Protein AF-A0A7S2IQ71-F1 (afdb_monomer)

Organism: NCBI:txid156173

Radius of gyration: 19.15 Å; Cα contacts (8 Å, |Δi|>4): 83; chains: 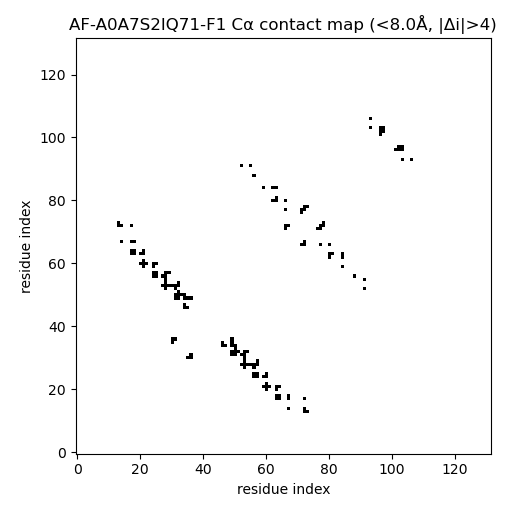1; bounding box: 55×38×51 Å

Structure (mmCIF, N/CA/C/O backbone):
data_AF-A0A7S2IQ71-F1
#
_entry.id   AF-A0A7S2IQ71-F1
#
loop_
_atom_site.group_PDB
_atom_site.id
_atom_site.type_symbol
_atom_site.label_atom_id
_atom_site.label_alt_id
_atom_site.label_co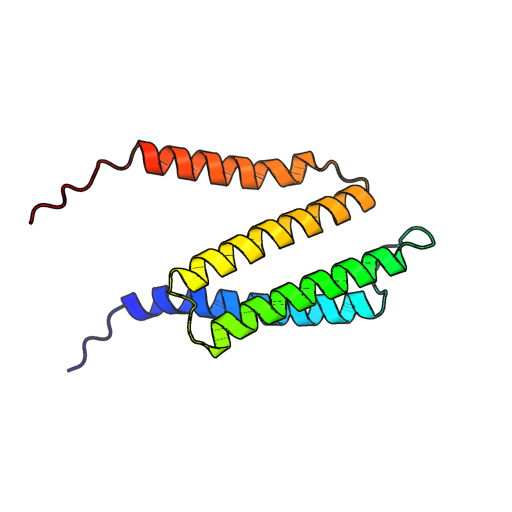mp_id
_atom_site.label_asym_id
_atom_site.label_entity_id
_atom_site.label_seq_id
_atom_site.pdbx_PDB_ins_code
_atom_site.Cartn_x
_atom_site.Cartn_y
_atom_site.Cartn_z
_atom_site.occupancy
_atom_site.B_iso_or_equiv
_atom_site.auth_seq_id
_atom_site.auth_comp_id
_atom_site.auth_asym_id
_atom_site.auth_atom_id
_atom_site.pdbx_PDB_model_num
ATOM 1 N N . MET A 1 1 ? -36.378 -9.070 21.966 1.00 37.75 1 MET A N 1
ATOM 2 C CA . MET A 1 1 ? -36.532 -8.577 20.581 1.00 37.75 1 MET A CA 1
ATOM 3 C C . MET A 1 1 ? -35.327 -7.688 20.289 1.00 37.75 1 MET A C 1
ATOM 5 O O . MET A 1 1 ? -35.218 -6.616 20.866 1.00 37.75 1 MET A O 1
ATOM 9 N N . ARG A 1 2 ? -34.325 -8.215 19.574 1.00 41.97 2 ARG A N 1
ATOM 10 C CA . ARG A 1 2 ? -33.021 -7.563 19.375 1.00 41.97 2 ARG A CA 1
ATOM 11 C C . ARG A 1 2 ? -33.149 -6.650 18.154 1.00 41.97 2 ARG A C 1
ATOM 13 O O . ARG A 1 2 ? -33.340 -7.146 17.049 1.00 41.97 2 ARG A O 1
ATOM 20 N N . VAL A 1 3 ? -33.129 -5.338 18.376 1.00 44.41 3 VAL A N 1
ATOM 21 C CA . VAL A 1 3 ? -33.146 -4.327 17.313 1.00 44.41 3 VAL A CA 1
ATOM 22 C C . VAL A 1 3 ? -31.860 -4.499 16.501 1.00 44.41 3 VAL A C 1
ATOM 24 O O . VAL A 1 3 ? -30.783 -4.136 16.966 1.00 44.41 3 VAL A O 1
ATOM 27 N N . TYR A 1 4 ? -31.965 -5.127 15.328 1.00 41.72 4 TYR A N 1
ATOM 28 C CA . TYR A 1 4 ? -30.896 -5.189 14.332 1.00 41.72 4 TYR A CA 1
ATOM 29 C C . TYR A 1 4 ? -30.700 -3.768 13.793 1.00 41.72 4 TYR A C 1
ATOM 31 O O . TYR A 1 4 ? -31.504 -3.272 13.006 1.00 41.72 4 TYR A O 1
ATOM 39 N N . ARG A 1 5 ? -29.685 -3.075 14.312 1.00 49.88 5 ARG A N 1
ATOM 40 C CA . ARG A 1 5 ? -29.383 -1.680 13.993 1.00 49.88 5 ARG A CA 1
ATOM 41 C C . ARG A 1 5 ? -28.656 -1.649 12.651 1.00 49.88 5 ARG A C 1
ATOM 43 O O . ARG A 1 5 ? -27.625 -2.290 12.486 1.00 49.88 5 ARG A O 1
ATOM 50 N N . GLU A 1 6 ? -29.155 -0.864 11.700 1.00 49.06 6 GLU A N 1
ATOM 51 C CA . GLU A 1 6 ? -28.514 -0.634 10.393 1.00 49.06 6 GLU A CA 1
ATOM 52 C C . GLU A 1 6 ? -27.058 -0.120 10.482 1.00 49.06 6 GLU A C 1
ATOM 54 O O . GLU A 1 6 ? -26.345 -0.126 9.480 1.00 49.06 6 GLU A O 1
ATOM 59 N N . SER A 1 7 ? -26.580 0.258 11.678 1.00 50.06 7 SER A N 1
ATOM 60 C CA . SER A 1 7 ? -25.187 0.634 11.945 1.00 50.06 7 SER A CA 1
ATOM 61 C C . SER A 1 7 ? -24.178 -0.491 11.721 1.00 50.06 7 SER A C 1
ATOM 63 O O . SER A 1 7 ? -23.021 -0.192 11.449 1.00 50.06 7 SER A O 1
ATOM 65 N N . ASP A 1 8 ? -24.581 -1.761 11.794 1.00 51.84 8 ASP A N 1
ATOM 66 C CA . ASP A 1 8 ? -23.635 -2.883 11.691 1.00 51.84 8 ASP A CA 1
ATOM 67 C C . ASP A 1 8 ? -23.112 -3.077 10.254 1.00 51.84 8 ASP A C 1
ATOM 69 O O . ASP A 1 8 ? -22.003 -3.562 10.049 1.00 51.84 8 ASP A O 1
ATOM 73 N N . LYS A 1 9 ? -23.857 -2.614 9.239 1.00 50.84 9 LYS A N 1
ATOM 74 C CA . LYS A 1 9 ? -23.466 -2.741 7.822 1.00 50.84 9 LYS A CA 1
ATOM 75 C C . LYS A 1 9 ? -22.430 -1.709 7.376 1.00 50.84 9 LYS A C 1
ATOM 77 O O . LYS A 1 9 ? -21.665 -1.976 6.457 1.00 50.84 9 LYS A O 1
ATOM 82 N N . ALA A 1 10 ? -22.417 -0.527 7.994 1.00 50.41 10 ALA A N 1
ATOM 83 C CA . ALA A 1 10 ? -21.406 0.496 7.721 1.00 50.41 10 ALA A CA 1
ATOM 84 C C . ALA A 1 10 ? -20.064 0.164 8.400 1.00 50.41 10 ALA A C 1
ATOM 86 O O . ALA A 1 10 ? -19.007 0.555 7.907 1.00 50.41 10 ALA A O 1
ATOM 87 N N . VAL A 1 11 ? -20.115 -0.584 9.509 1.00 53.38 11 VAL A N 1
ATOM 88 C CA . VAL A 1 11 ? -18.966 -0.929 10.357 1.00 53.38 11 VAL A CA 1
ATOM 89 C C . VAL A 1 11 ? -18.084 -2.023 9.738 1.00 53.38 11 VAL A C 1
ATOM 91 O O . VAL A 1 11 ? -16.876 -1.993 9.943 1.00 53.38 11 VAL A O 1
ATOM 94 N N . ASP A 1 12 ? -18.609 -2.905 8.883 1.00 72.31 12 ASP A N 1
ATOM 95 C CA . ASP A 1 12 ? -17.810 -4.012 8.320 1.00 72.31 12 ASP A CA 1
ATOM 96 C C . ASP A 1 12 ? -16.983 -3.657 7.067 1.00 72.31 12 ASP A C 1
ATOM 98 O O . ASP A 1 12 ? -16.113 -4.421 6.642 1.00 72.31 12 ASP A O 1
ATOM 102 N N . TRP A 1 13 ? -17.187 -2.476 6.471 1.00 82.31 13 TRP A N 1
ATOM 103 C CA . TRP A 1 13 ? -16.449 -2.084 5.262 1.00 82.31 13 TRP A CA 1
ATOM 104 C C . TRP A 1 13 ? -14.968 -1.821 5.521 1.00 82.31 13 TRP A C 1
ATOM 106 O O . TRP A 1 13 ? -14.140 -2.155 4.680 1.00 82.31 13 TRP A O 1
ATOM 116 N N . VAL A 1 14 ? -14.606 -1.263 6.679 1.00 83.31 14 VAL A N 1
ATOM 117 C CA . VAL A 1 14 ? -13.192 -1.022 7.024 1.00 83.31 14 VAL A CA 1
ATOM 118 C C . VAL A 1 14 ? -12.455 -2.347 7.189 1.00 83.31 14 VAL A C 1
ATOM 120 O O . VAL A 1 14 ? -11.352 -2.511 6.672 1.00 83.31 14 VAL A O 1
ATOM 123 N N . TYR A 1 15 ? -13.083 -3.317 7.855 1.00 86.69 15 TYR A N 1
ATOM 124 C CA . TYR A 1 15 ? -12.540 -4.665 7.975 1.00 86.69 15 TYR A CA 1
ATOM 125 C C . TYR A 1 15 ? -12.375 -5.316 6.595 1.00 86.69 15 TYR A C 1
ATOM 127 O O . TYR A 1 15 ? -11.290 -5.803 6.269 1.00 86.69 15 TYR A O 1
ATOM 135 N N . ALA A 1 16 ? -13.408 -5.247 5.749 1.00 87.44 16 ALA A N 1
ATOM 136 C CA . ALA A 1 16 ? -13.351 -5.750 4.380 1.00 87.44 16 ALA A CA 1
ATOM 137 C C . ALA A 1 16 ? -12.229 -5.089 3.560 1.00 87.44 16 ALA A C 1
ATOM 139 O O . ALA A 1 16 ? -11.512 -5.785 2.844 1.00 87.44 16 ALA A O 1
ATOM 140 N N . LEU A 1 17 ? -12.018 -3.776 3.702 1.00 87.56 17 LEU A N 1
ATOM 141 C CA . LEU A 1 17 ? -10.928 -3.057 3.039 1.00 87.56 17 LEU A CA 1
ATOM 142 C C . LEU A 1 17 ? -9.555 -3.560 3.484 1.00 87.56 17 LEU A C 1
ATOM 144 O O . LEU A 1 17 ? -8.701 -3.779 2.630 1.00 87.56 17 LEU A O 1
ATOM 148 N N . TYR A 1 18 ? -9.349 -3.801 4.781 1.00 86.94 18 TYR A N 1
ATOM 149 C CA . TYR A 1 18 ? -8.106 -4.400 5.272 1.00 86.94 18 TYR A CA 1
ATOM 150 C C . TYR A 1 18 ? -7.886 -5.806 4.707 1.00 86.94 18 TYR A C 1
ATOM 152 O O . TYR A 1 18 ? -6.778 -6.115 4.271 1.00 86.94 18 TYR A O 1
ATOM 160 N N . VAL A 1 19 ? -8.927 -6.646 4.675 1.00 90.88 19 VAL A N 1
ATOM 161 C CA . VAL A 1 19 ? -8.842 -8.001 4.101 1.00 90.88 19 VAL A CA 1
ATOM 162 C C . VAL A 1 19 ? -8.472 -7.935 2.623 1.00 90.88 19 VAL A C 1
ATOM 164 O O . VAL A 1 19 ? -7.502 -8.568 2.204 1.00 90.88 19 VAL A O 1
ATOM 167 N N . VAL A 1 20 ? -9.211 -7.145 1.841 1.00 89.25 20 VAL A N 1
ATOM 168 C CA . VAL A 1 20 ? -8.972 -6.972 0.405 1.00 89.25 20 VAL A CA 1
ATOM 169 C C . VAL A 1 20 ? -7.562 -6.436 0.169 1.00 89.25 20 VAL A C 1
ATOM 171 O O . VAL A 1 20 ? -6.805 -7.053 -0.574 1.00 89.25 20 VAL A O 1
ATOM 174 N N . HIS A 1 21 ? -7.168 -5.359 0.849 1.00 89.62 21 HIS A N 1
ATOM 175 C CA . HIS A 1 21 ? -5.821 -4.800 0.760 1.00 89.62 21 HIS A CA 1
ATOM 176 C C . HIS A 1 21 ? -4.755 -5.867 1.042 1.00 89.62 21 HIS A C 1
ATOM 178 O O . HIS A 1 21 ? -3.887 -6.106 0.207 1.00 89.62 21 HIS A O 1
ATOM 184 N N . THR A 1 22 ? -4.830 -6.559 2.183 1.00 88.00 22 THR A N 1
ATOM 185 C CA . THR A 1 22 ? -3.830 -7.566 2.562 1.00 88.00 22 THR A CA 1
ATOM 186 C C . THR A 1 22 ? -3.724 -8.691 1.532 1.00 88.00 22 THR A C 1
ATOM 188 O O . THR A 1 22 ? -2.611 -9.095 1.193 1.00 88.00 22 THR A O 1
ATOM 191 N N . VAL A 1 23 ? -4.846 -9.177 0.994 1.00 90.06 23 VAL A N 1
ATOM 192 C CA . VAL A 1 23 ? -4.842 -10.224 -0.039 1.00 90.06 23 VAL A CA 1
ATOM 193 C C . VAL A 1 23 ? -4.204 -9.721 -1.335 1.00 90.06 23 VAL A C 1
ATOM 195 O O . VAL A 1 23 ? -3.299 -10.374 -1.858 1.00 90.06 23 VAL A O 1
ATOM 198 N N . PHE A 1 24 ? -4.632 -8.561 -1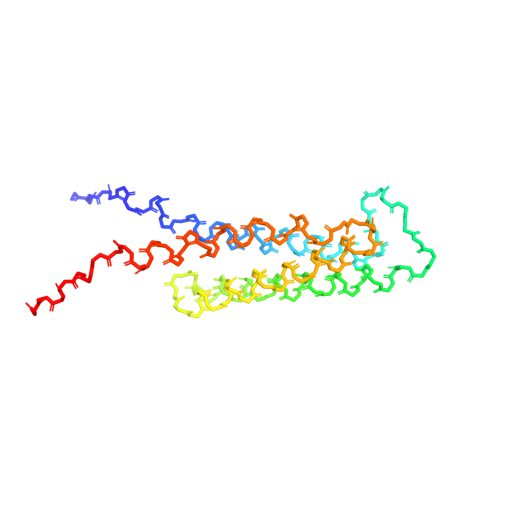.839 1.00 89.50 24 PHE A N 1
ATOM 199 C CA . PHE A 1 24 ? -4.111 -8.002 -3.088 1.00 89.50 24 PHE A CA 1
ATOM 200 C C . PHE A 1 24 ? -2.616 -7.699 -2.989 1.00 89.50 24 PHE A C 1
ATOM 202 O O . PHE A 1 24 ? -1.856 -8.105 -3.868 1.00 89.50 24 PHE A O 1
ATOM 209 N N . GLU A 1 25 ? -2.176 -7.063 -1.904 1.00 87.38 25 GLU A N 1
ATOM 210 C CA . GLU A 1 25 ? -0.765 -6.734 -1.700 1.00 87.38 25 GLU A CA 1
ATOM 211 C C . GLU A 1 25 ? 0.107 -7.983 -1.537 1.00 87.38 25 GLU A C 1
ATOM 213 O O . GLU A 1 25 ? 1.224 -8.033 -2.055 1.00 87.38 25 GLU A O 1
ATOM 218 N N . THR A 1 26 ? -0.417 -9.043 -0.909 1.00 89.31 26 THR A N 1
ATOM 219 C CA . THR A 1 26 ? 0.287 -10.333 -0.836 1.00 89.31 26 THR A CA 1
ATOM 220 C C . THR A 1 26 ? 0.478 -10.926 -2.229 1.00 89.31 26 THR A C 1
ATOM 222 O O . THR A 1 26 ? 1.595 -11.283 -2.608 1.00 89.31 26 THR A O 1
ATOM 225 N N . VAL A 1 27 ? -0.600 -11.021 -3.014 1.00 87.06 27 VAL A N 1
ATOM 226 C CA . VAL A 1 27 ? -0.564 -11.615 -4.358 1.00 87.06 27 VAL A CA 1
ATOM 227 C C . VAL A 1 27 ? 0.352 -10.811 -5.281 1.00 87.06 27 VAL A C 1
ATOM 229 O O . VAL A 1 27 ? 1.252 -11.380 -5.901 1.00 87.06 27 VAL A O 1
ATOM 232 N N . LEU A 1 28 ? 0.182 -9.489 -5.332 1.00 83.94 28 LEU A N 1
ATOM 233 C CA . LEU A 1 28 ? 1.004 -8.603 -6.157 1.00 83.94 28 LEU A CA 1
ATOM 234 C C . LEU A 1 28 ? 2.468 -8.607 -5.710 1.00 83.94 28 LEU A C 1
ATOM 236 O O . LEU A 1 28 ? 3.364 -8.648 -6.558 1.00 83.94 28 LEU A O 1
ATOM 240 N N . GLY A 1 29 ? 2.723 -8.608 -4.401 1.00 84.06 29 GLY A N 1
ATOM 241 C CA . GLY A 1 29 ? 4.062 -8.719 -3.834 1.00 84.06 29 GLY A CA 1
ATOM 242 C C . GLY A 1 29 ? 4.761 -9.998 -4.284 1.00 84.06 29 GLY A C 1
ATOM 243 O O . GLY A 1 29 ? 5.850 -9.937 -4.859 1.00 84.06 29 GLY A O 1
ATOM 244 N N . LEU A 1 30 ? 4.105 -11.151 -4.124 1.00 85.38 30 LEU A N 1
ATOM 245 C CA . LEU A 1 30 ? 4.635 -12.448 -4.556 1.00 85.38 30 LEU A CA 1
ATOM 246 C C . LEU A 1 30 ? 4.868 -12.513 -6.071 1.00 85.38 30 LEU A C 1
ATOM 248 O O . LEU A 1 30 ? 5.902 -13.021 -6.506 1.00 85.38 30 LEU A O 1
ATOM 252 N N . MET A 1 31 ? 3.956 -11.974 -6.883 1.00 82.00 31 MET A N 1
ATOM 253 C CA . MET A 1 31 ? 4.142 -11.896 -8.337 1.00 82.00 31 MET A CA 1
ATOM 254 C C . MET A 1 31 ? 5.388 -11.077 -8.700 1.00 82.00 31 MET A C 1
ATOM 256 O O . MET A 1 31 ? 6.221 -11.526 -9.489 1.00 82.00 31 MET A O 1
ATOM 260 N N . LYS A 1 32 ? 5.571 -9.912 -8.072 1.00 77.75 32 LYS A N 1
ATOM 261 C CA . LYS A 1 32 ? 6.725 -9.036 -8.320 1.00 77.75 32 LYS A CA 1
ATOM 262 C C . LYS A 1 32 ? 8.042 -9.617 -7.809 1.00 77.75 32 LYS A C 1
ATOM 264 O O . LYS A 1 32 ? 9.083 -9.404 -8.430 1.00 77.75 32 LYS A O 1
ATOM 269 N N . MET A 1 33 ? 8.011 -10.421 -6.745 1.00 81.06 33 MET A N 1
ATOM 270 C CA . MET A 1 33 ? 9.185 -11.165 -6.272 1.00 81.06 33 MET A CA 1
ATOM 271 C C . MET A 1 33 ? 9.708 -12.170 -7.306 1.00 81.06 33 MET A C 1
ATOM 273 O O . MET A 1 33 ? 10.913 -12.418 -7.366 1.00 81.06 33 MET A O 1
ATOM 277 N N . ARG A 1 34 ? 8.839 -12.680 -8.186 1.00 76.25 34 ARG A N 1
ATOM 278 C CA . ARG A 1 34 ? 9.227 -13.540 -9.320 1.00 76.25 34 ARG A CA 1
ATOM 279 C C . ARG A 1 34 ? 9.820 -12.753 -10.496 1.00 76.25 34 ARG A C 1
ATOM 281 O O . ARG A 1 34 ? 10.143 -13.343 -11.520 1.00 76.25 34 ARG A O 1
ATOM 288 N N . GLY A 1 35 ? 9.991 -11.436 -10.353 1.00 61.84 35 GLY A N 1
ATOM 289 C CA . GLY A 1 35 ? 10.514 -10.552 -11.396 1.00 61.84 35 GLY A CA 1
ATOM 290 C C . GLY A 1 35 ? 9.516 -10.269 -12.521 1.00 61.84 35 GLY A C 1
ATOM 291 O O . GLY A 1 35 ? 9.909 -9.742 -13.554 1.00 61.84 35 GLY A O 1
ATOM 292 N N . THR A 1 36 ? 8.239 -10.619 -12.350 1.00 56.69 36 THR A N 1
ATOM 293 C CA . THR A 1 36 ? 7.230 -10.536 -13.410 1.00 56.69 36 THR A CA 1
ATOM 294 C C . THR A 1 36 ? 6.358 -9.291 -13.232 1.00 56.69 36 THR A C 1
ATOM 296 O O . THR A 1 36 ? 5.703 -9.124 -12.204 1.0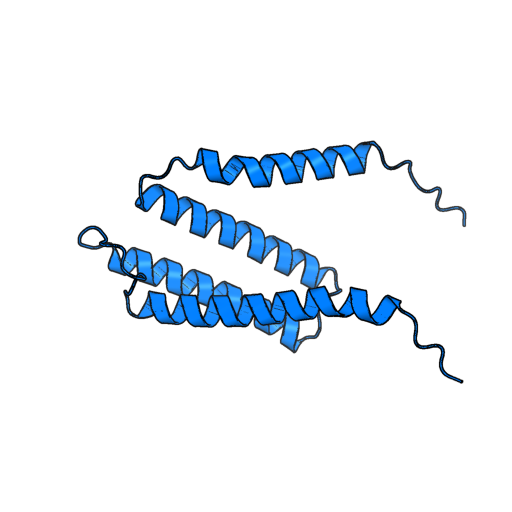0 56.69 36 THR A O 1
ATOM 299 N N . TYR A 1 37 ? 6.324 -8.424 -14.245 1.00 59.84 37 TYR A N 1
ATOM 300 C CA . TYR A 1 37 ? 5.271 -7.420 -14.428 1.00 59.84 37 TYR A CA 1
ATOM 301 C C . TYR A 1 37 ? 4.247 -7.963 -15.425 1.00 59.84 37 TYR A C 1
ATOM 303 O O . TYR A 1 37 ? 4.623 -8.639 -16.379 1.00 59.84 37 TYR A O 1
ATOM 311 N N . ALA A 1 38 ? 2.960 -7.686 -15.208 1.00 50.78 38 ALA A N 1
ATOM 312 C CA . ALA A 1 38 ? 1.869 -8.096 -16.090 1.00 50.78 38 ALA A CA 1
ATOM 313 C C . ALA A 1 38 ? 2.009 -7.471 -17.496 1.00 50.78 38 ALA A C 1
ATOM 315 O O . ALA A 1 38 ? 1.428 -6.430 -17.781 1.00 50.78 38 ALA A O 1
ATOM 316 N N . GLY A 1 39 ? 2.826 -8.079 -18.359 1.00 49.44 39 GLY A N 1
ATOM 317 C CA . GLY A 1 39 ? 2.955 -7.729 -19.776 1.00 49.44 39 GLY A CA 1
ATOM 318 C C . GLY A 1 39 ? 3.692 -6.424 -20.100 1.00 49.44 39 GLY A C 1
ATOM 319 O O . GLY A 1 39 ? 3.750 -6.057 -21.268 1.00 49.44 39 GLY A O 1
ATOM 320 N N . VAL A 1 40 ? 4.270 -5.720 -19.119 1.00 51.84 40 VAL A N 1
ATOM 321 C CA . VAL A 1 40 ? 5.036 -4.487 -19.373 1.00 51.84 40 VAL A CA 1
ATOM 322 C C . VAL A 1 40 ? 6.502 -4.840 -19.624 1.00 51.84 40 VAL A C 1
ATOM 324 O O . VAL A 1 40 ? 7.183 -5.339 -18.727 1.00 51.84 40 VAL A O 1
ATOM 327 N N . THR A 1 41 ? 7.004 -4.576 -20.832 1.00 50.59 41 THR A N 1
ATOM 328 C CA . THR A 1 41 ? 8.436 -4.686 -21.151 1.00 50.59 41 THR A CA 1
ATOM 329 C C . THR A 1 41 ? 9.225 -3.672 -20.329 1.00 50.59 41 THR A C 1
ATOM 331 O O . THR A 1 41 ? 9.089 -2.466 -20.536 1.00 50.59 41 THR A O 1
ATOM 334 N N . MET A 1 42 ? 10.039 -4.147 -19.385 1.00 55.19 42 MET A N 1
ATOM 335 C CA . MET A 1 42 ? 10.926 -3.291 -18.597 1.00 55.19 42 MET A CA 1
ATOM 336 C C . MET A 1 42 ? 12.312 -3.180 -19.238 1.00 55.19 42 MET A C 1
ATOM 338 O O . MET A 1 42 ? 12.760 -4.084 -19.942 1.00 55.19 42 MET A O 1
ATOM 342 N N . ALA A 1 43 ? 13.012 -2.082 -18.951 1.00 59.75 43 ALA A N 1
ATOM 343 C CA . ALA A 1 43 ? 14.419 -1.942 -19.306 1.00 59.75 43 ALA A CA 1
ATOM 344 C C . ALA A 1 43 ? 15.277 -3.040 -18.642 1.00 59.75 43 ALA A C 1
ATOM 346 O O . ALA A 1 43 ? 14.981 -3.502 -17.534 1.00 59.75 43 ALA A O 1
ATOM 347 N N . LEU A 1 44 ? 16.364 -3.437 -19.309 1.00 61.69 44 LEU A N 1
ATOM 348 C CA . LEU A 1 44 ? 17.357 -4.382 -18.784 1.00 61.69 44 LEU A CA 1
ATOM 349 C C . LEU A 1 44 ? 17.822 -3.963 -17.375 1.00 61.69 44 LEU A C 1
ATOM 351 O O . LEU A 1 44 ? 18.209 -2.818 -17.155 1.00 61.69 44 LEU A O 1
ATOM 355 N N . GLY A 1 45 ? 17.769 -4.892 -16.413 1.00 61.88 45 GLY A N 1
ATOM 356 C CA . GLY A 1 45 ? 18.164 -4.653 -15.015 1.00 61.88 45 GLY A CA 1
ATOM 357 C C . GLY A 1 45 ? 17.048 -4.168 -14.075 1.00 61.88 45 GLY A C 1
ATOM 358 O O . GLY A 1 45 ? 17.263 -4.100 -12.862 1.00 61.88 45 GLY A O 1
ATOM 359 N N . ALA A 1 46 ? 15.838 -3.911 -14.581 1.00 63.72 46 ALA A N 1
ATOM 360 C CA . ALA A 1 46 ? 14.696 -3.478 -13.768 1.00 63.72 46 ALA A CA 1
ATOM 361 C C . ALA A 1 46 ? 14.110 -4.570 -12.844 1.00 63.72 46 ALA A C 1
ATOM 363 O O . ALA A 1 46 ? 13.267 -4.286 -11.995 1.00 63.72 46 ALA A O 1
ATOM 364 N N . GLU A 1 47 ? 14.578 -5.815 -12.938 1.00 68.81 47 GLU A N 1
ATOM 365 C CA . GLU A 1 47 ? 14.145 -6.926 -12.078 1.00 68.81 47 GLU A CA 1
ATOM 366 C C . GLU A 1 47 ? 14.400 -6.659 -10.591 1.00 68.81 47 GLU A C 1
ATOM 368 O O . GLU A 1 47 ? 13.570 -6.989 -9.745 1.00 68.81 47 GLU A O 1
ATOM 373 N N . LYS A 1 48 ? 15.532 -6.023 -10.254 1.00 68.69 48 LYS A N 1
ATOM 374 C CA . LYS A 1 48 ? 15.836 -5.624 -8.870 1.00 68.69 48 LYS A CA 1
ATOM 375 C C . LYS A 1 48 ? 14.815 -4.621 -8.350 1.00 68.69 48 LYS A C 1
ATOM 377 O O . LYS A 1 48 ? 14.401 -4.708 -7.199 1.00 68.69 48 LYS A O 1
ATOM 382 N N . PHE A 1 49 ? 14.387 -3.705 -9.212 1.00 71.44 49 PHE A N 1
ATOM 383 C CA . PHE A 1 49 ? 13.377 -2.711 -8.892 1.00 71.44 49 PHE A CA 1
ATOM 384 C C . PHE A 1 49 ? 11.990 -3.352 -8.719 1.00 71.44 49 PHE 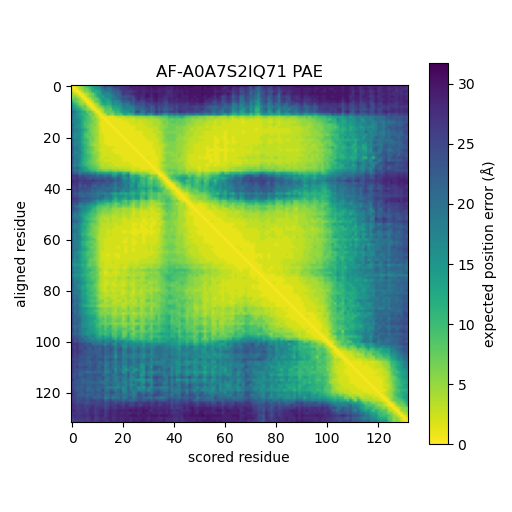A C 1
ATOM 386 O O . PHE A 1 49 ? 11.304 -3.075 -7.735 1.00 71.44 49 PHE A O 1
ATOM 393 N N . ALA A 1 50 ? 11.622 -4.298 -9.590 1.00 72.56 50 ALA A N 1
ATOM 394 C CA . ALA A 1 50 ? 10.399 -5.085 -9.443 1.00 72.56 50 ALA A CA 1
ATOM 395 C C . ALA A 1 50 ? 10.388 -5.888 -8.132 1.00 72.56 50 ALA A C 1
ATOM 397 O O . ALA A 1 50 ? 9.411 -5.823 -7.389 1.00 72.56 50 ALA A O 1
ATOM 398 N N . ARG A 1 51 ? 11.487 -6.574 -7.796 1.00 78.12 51 ARG A N 1
ATOM 399 C CA . ARG A 1 51 ? 11.612 -7.319 -6.533 1.00 78.12 51 ARG A CA 1
ATOM 400 C C . ARG A 1 51 ? 11.590 -6.402 -5.315 1.00 78.12 51 ARG A C 1
ATOM 402 O O . ARG A 1 51 ? 10.913 -6.724 -4.349 1.00 78.12 51 ARG A O 1
ATOM 409 N N . HIS A 1 52 ? 12.266 -5.253 -5.361 1.00 78.56 52 HIS A N 1
ATOM 410 C CA . HIS A 1 52 ? 12.230 -4.277 -4.270 1.00 78.56 52 HIS A CA 1
ATOM 411 C C . HIS A 1 52 ? 10.801 -3.790 -4.010 1.00 78.56 52 HIS A C 1
ATOM 413 O O . HIS A 1 52 ? 10.344 -3.798 -2.869 1.00 78.56 52 HIS A O 1
ATOM 419 N N . HIS A 1 53 ? 10.060 -3.470 -5.073 1.00 78.31 53 HIS A N 1
ATOM 420 C CA . HIS A 1 53 ? 8.640 -3.159 -4.963 1.00 78.31 53 HIS A CA 1
ATOM 421 C C . HIS A 1 53 ? 7.840 -4.360 -4.425 1.00 78.31 53 HIS A C 1
ATOM 423 O O . HIS A 1 53 ? 7.002 -4.187 -3.550 1.00 78.31 53 HIS A O 1
ATOM 429 N N . GLY A 1 54 ? 8.127 -5.584 -4.875 1.00 82.44 54 GLY A N 1
ATOM 430 C CA . GLY A 1 54 ? 7.509 -6.802 -4.345 1.00 82.44 54 GLY A CA 1
ATOM 431 C C . GLY A 1 54 ? 7.671 -6.953 -2.829 1.00 82.44 54 GLY A C 1
ATOM 432 O O . GLY A 1 54 ? 6.679 -7.156 -2.134 1.00 82.44 54 GLY A O 1
ATOM 433 N N . VAL A 1 55 ? 8.887 -6.771 -2.302 1.00 84.88 55 VAL A N 1
ATOM 434 C CA . VAL A 1 55 ? 9.160 -6.764 -0.850 1.00 84.88 55 VAL A CA 1
ATOM 435 C C . VAL A 1 55 ? 8.348 -5.679 -0.143 1.00 84.88 55 VAL A C 1
ATOM 437 O O . VAL A 1 55 ? 7.762 -5.933 0.907 1.00 84.88 55 VAL A O 1
ATOM 440 N N . ALA A 1 56 ? 8.287 -4.488 -0.736 1.00 83.62 56 ALA A N 1
ATOM 441 C CA . ALA A 1 56 ? 7.504 -3.369 -0.234 1.00 83.62 56 ALA A CA 1
ATOM 442 C C . ALA A 1 56 ? 6.016 -3.740 -0.061 1.00 83.62 56 ALA A C 1
ATOM 444 O O . ALA A 1 56 ? 5.462 -3.532 1.016 1.00 83.62 56 ALA A O 1
ATOM 445 N N . LEU A 1 57 ? 5.390 -4.359 -1.068 1.00 84.44 57 LEU A N 1
ATOM 446 C CA . LEU A 1 57 ? 3.987 -4.793 -0.986 1.00 84.44 57 LEU A CA 1
ATOM 447 C C . LEU A 1 57 ? 3.778 -5.896 0.060 1.00 84.44 57 LEU A C 1
ATOM 449 O O . LEU A 1 57 ? 2.802 -5.868 0.805 1.00 84.44 57 LEU A O 1
ATOM 453 N N . LEU A 1 58 ? 4.723 -6.832 0.193 1.00 87.94 58 LEU A N 1
ATOM 454 C CA . LEU A 1 58 ? 4.650 -7.864 1.233 1.00 87.94 58 LEU A CA 1
ATOM 455 C C . LEU A 1 58 ? 4.740 -7.275 2.648 1.00 87.94 58 LEU A C 1
ATOM 457 O O . LEU A 1 58 ? 4.047 -7.746 3.549 1.00 87.94 58 LEU A O 1
ATOM 461 N N . ALA A 1 59 ? 5.542 -6.227 2.848 1.00 87.81 59 ALA A N 1
ATOM 462 C CA . ALA A 1 59 ? 5.594 -5.514 4.122 1.00 87.81 59 ALA A CA 1
ATOM 463 C C . ALA A 1 59 ? 4.259 -4.813 4.440 1.00 87.81 59 ALA A C 1
ATOM 465 O O . ALA A 1 59 ? 3.786 -4.880 5.577 1.00 87.81 59 ALA A O 1
ATOM 466 N N . LEU A 1 60 ? 3.610 -4.208 3.436 1.00 86.56 60 LEU A N 1
ATOM 467 C CA . LEU A 1 60 ? 2.266 -3.631 3.579 1.00 86.56 60 LEU A CA 1
ATOM 468 C C . LEU A 1 60 ? 1.219 -4.693 3.913 1.00 86.56 60 LEU A C 1
ATOM 470 O O . LEU A 1 60 ? 0.408 -4.508 4.823 1.00 86.56 60 LEU A O 1
ATOM 474 N N . ALA A 1 61 ? 1.261 -5.829 3.220 1.00 88.94 61 ALA A N 1
ATOM 475 C CA . ALA A 1 61 ? 0.378 -6.950 3.493 1.00 88.94 61 ALA A CA 1
ATOM 476 C C . ALA A 1 61 ? 0.548 -7.470 4.926 1.00 88.94 61 ALA A C 1
ATOM 478 O O . ALA A 1 61 ? -0.453 -7.699 5.607 1.00 88.94 61 ALA A O 1
ATOM 479 N N . ALA A 1 62 ? 1.790 -7.596 5.406 1.00 90.69 62 ALA A N 1
ATOM 480 C CA . ALA A 1 62 ? 2.092 -8.020 6.770 1.00 90.69 62 ALA A CA 1
ATOM 481 C C . ALA A 1 62 ? 1.560 -7.027 7.815 1.00 90.69 62 ALA A C 1
ATOM 483 O O . ALA A 1 62 ? 0.936 -7.447 8.789 1.00 90.69 62 ALA A O 1
ATOM 484 N N . LEU A 1 63 ? 1.734 -5.719 7.596 1.00 89.50 63 LEU A N 1
ATOM 485 C CA . LEU A 1 63 ? 1.190 -4.688 8.484 1.00 89.50 63 LEU A CA 1
ATOM 486 C C . LEU A 1 63 ? -0.347 -4.733 8.530 1.00 89.50 63 LEU A C 1
ATOM 488 O O . LEU A 1 63 ? -0.930 -4.739 9.615 1.00 89.50 63 LEU A O 1
ATOM 492 N N . GLY A 1 64 ? -1.008 -4.820 7.370 1.00 89.69 64 GLY A N 1
ATOM 493 C CA . GLY A 1 64 ? -2.466 -4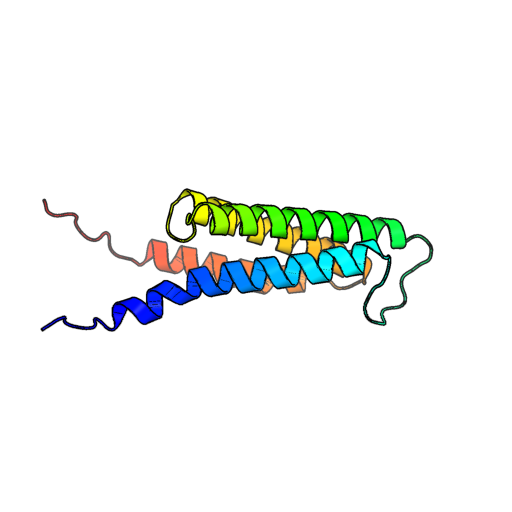.964 7.298 1.00 89.69 64 GLY A CA 1
ATOM 494 C C . GLY A 1 64 ? -2.963 -6.266 7.937 1.00 89.69 64 GLY A C 1
ATOM 495 O O . GLY A 1 64 ? -3.944 -6.266 8.682 1.00 89.69 64 GLY A O 1
ATOM 496 N N . GLY A 1 65 ? -2.233 -7.364 7.728 1.00 90.75 65 GLY A N 1
ATOM 497 C CA . GLY A 1 65 ? -2.506 -8.664 8.336 1.00 90.75 65 GLY A CA 1
ATOM 498 C C . GLY A 1 65 ? -2.388 -8.634 9.858 1.00 90.75 65 GLY A C 1
ATOM 499 O O . GLY A 1 65 ? -3.223 -9.214 10.547 1.00 90.75 65 GLY A O 1
ATOM 500 N N . GLU A 1 66 ? -1.414 -7.906 10.403 1.00 94.12 66 GLU A N 1
ATOM 501 C CA . GLU A 1 66 ? -1.252 -7.752 11.850 1.00 94.12 66 GLU A CA 1
ATOM 502 C C . GLU A 1 66 ? -2.383 -6.921 12.472 1.00 94.12 66 GLU A C 1
ATOM 504 O O . GLU A 1 66 ? -2.885 -7.266 13.548 1.00 94.12 66 GLU A O 1
ATOM 509 N N . VAL A 1 67 ? -2.848 -5.878 11.772 1.00 92.56 67 VAL A N 1
ATOM 510 C CA . VAL A 1 67 ? -4.040 -5.108 12.166 1.00 92.56 67 VAL A CA 1
ATOM 511 C C . VAL A 1 67 ? -5.280 -6.005 12.207 1.00 92.56 67 VAL A C 1
ATOM 513 O O . VAL A 1 67 ? -6.017 -5.971 13.196 1.00 92.56 67 VAL A O 1
ATOM 516 N N . LEU A 1 68 ? -5.481 -6.854 11.193 1.00 93.25 68 LEU A N 1
ATOM 517 C CA . LEU A 1 68 ? -6.580 -7.826 11.154 1.00 93.25 68 LEU A CA 1
ATOM 518 C C . LEU A 1 68 ? -6.475 -8.857 12.282 1.00 93.25 68 LEU A C 1
A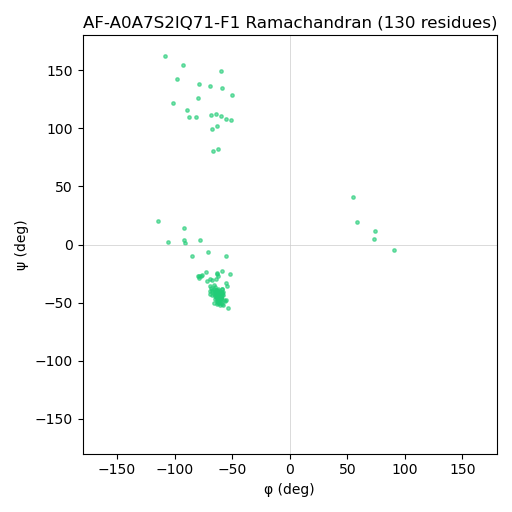TOM 520 O O . LEU A 1 68 ? -7.440 -9.080 13.015 1.00 93.25 68 LEU A O 1
ATOM 524 N N . ARG A 1 69 ? -5.292 -9.455 12.460 1.00 94.56 69 ARG A N 1
ATOM 525 C CA . ARG A 1 69 ? -5.029 -10.496 13.464 1.00 94.56 69 ARG A CA 1
ATOM 526 C C . ARG A 1 69 ? -5.317 -10.004 14.880 1.00 94.56 69 ARG A C 1
ATOM 528 O O . ARG A 1 69 ? -5.842 -10.756 15.698 1.00 94.56 69 ARG A O 1
ATOM 535 N N . ARG A 1 70 ? -4.987 -8.743 15.166 1.00 93.19 70 ARG A N 1
ATOM 536 C CA . ARG A 1 70 ? -5.228 -8.102 16.467 1.00 93.19 70 ARG A CA 1
ATOM 537 C C . ARG A 1 70 ? -6.577 -7.383 16.567 1.00 93.19 70 ARG A C 1
ATOM 539 O O . ARG A 1 70 ? -6.856 -6.807 17.613 1.00 93.19 70 ARG A O 1
ATOM 546 N N . LYS A 1 71 ? -7.413 -7.419 15.520 1.00 91.94 71 LYS A N 1
ATOM 547 C CA . LYS A 1 71 ? -8.718 -6.732 15.446 1.00 91.94 71 LYS A CA 1
ATOM 548 C C . LYS A 1 71 ? -8.622 -5.221 15.709 1.00 91.94 71 LYS A C 1
ATOM 550 O O . LYS A 1 71 ? -9.464 -4.639 16.384 1.00 91.94 71 LYS A O 1
ATOM 555 N N . LEU A 1 72 ? -7.585 -4.580 15.171 1.00 90.69 72 LEU A N 1
ATOM 556 C CA . LEU A 1 72 ? -7.273 -3.167 15.423 1.00 90.69 72 LEU A CA 1
ATOM 557 C C . LEU A 1 72 ? -7.896 -2.200 14.403 1.00 90.69 72 LEU A C 1
ATOM 559 O O . LEU A 1 72 ? -7.650 -1.000 14.494 1.00 90.69 72 LEU A O 1
ATOM 563 N N . CYS A 1 73 ? -8.701 -2.688 13.454 1.00 87.62 73 CYS A N 1
ATOM 564 C CA . CYS A 1 73 ? -9.182 -1.930 12.289 1.00 87.62 73 CYS A CA 1
ATOM 565 C C . CYS A 1 73 ? -9.979 -0.657 12.631 1.00 87.62 73 CYS A C 1
ATOM 567 O O . CYS A 1 73 ? -10.043 0.250 11.811 1.00 87.62 73 CYS A O 1
ATOM 569 N N . HIS A 1 74 ? -10.559 -0.582 13.833 1.00 86.19 74 HIS A N 1
ATOM 570 C CA . HIS A 1 74 ? -11.347 0.562 14.317 1.00 86.19 74 HIS A CA 1
ATOM 571 C C . HIS A 1 74 ? -10.693 1.284 15.502 1.00 86.19 74 HIS A C 1
ATOM 573 O O . HIS A 1 74 ? -11.367 1.942 16.288 1.00 86.19 74 HIS A O 1
ATOM 579 N N . THR A 1 75 ? -9.387 1.102 15.680 1.00 86.06 75 THR A N 1
ATOM 580 C CA . THR A 1 75 ? -8.615 1.752 16.744 1.00 86.06 75 THR A CA 1
ATOM 581 C C . THR A 1 75 ? -7.701 2.818 16.153 1.00 86.06 75 THR A C 1
ATOM 583 O O . THR A 1 75 ? -7.343 2.743 14.979 1.00 86.06 75 THR A O 1
ATOM 586 N N . THR A 1 76 ? -7.216 3.740 16.984 1.00 83.56 76 THR A N 1
ATOM 587 C CA . THR A 1 76 ? -6.184 4.715 16.590 1.00 83.56 76 THR A CA 1
ATOM 588 C C . THR A 1 76 ? -4.929 4.037 16.032 1.00 83.56 76 THR A C 1
ATOM 590 O O . THR A 1 76 ? -4.303 4.537 15.103 1.00 83.56 76 THR A O 1
ATOM 593 N N . THR A 1 77 ? -4.567 2.850 16.533 1.00 83.50 77 THR A N 1
ATOM 594 C CA . THR A 1 77 ? -3.467 2.059 15.959 1.00 83.50 77 THR A CA 1
ATOM 595 C C . THR A 1 77 ? -3.779 1.606 14.532 1.00 83.50 77 THR A C 1
ATOM 597 O O . THR A 1 77 ? -2.899 1.648 13.674 1.00 83.50 77 THR A O 1
ATOM 600 N N . GLY A 1 78 ? -5.026 1.212 14.263 1.00 83.94 78 GLY A N 1
ATOM 601 C CA . GLY A 1 78 ? -5.514 0.937 12.913 1.00 83.94 78 GLY A CA 1
ATOM 602 C C . GLY A 1 78 ? -5.447 2.172 12.017 1.00 83.94 78 GLY A C 1
ATOM 603 O O . GLY A 1 78 ? -4.930 2.085 10.912 1.00 83.94 78 GLY A O 1
ATOM 604 N N . GLU A 1 79 ? -5.864 3.341 12.497 1.00 84.06 79 GLU A N 1
ATOM 605 C CA . GLU A 1 79 ? -5.791 4.601 11.736 1.00 84.06 79 GLU A CA 1
ATOM 606 C C . GLU A 1 79 ? -4.350 4.982 11.362 1.00 84.06 79 GLU A C 1
ATOM 608 O O . GLU A 1 79 ? -4.070 5.338 10.212 1.00 84.06 79 GLU A O 1
ATOM 613 N N . VAL A 1 80 ? -3.411 4.846 12.306 1.00 83.44 80 VAL A N 1
ATOM 614 C CA . VAL A 1 80 ? -1.978 5.067 12.057 1.00 83.44 80 VAL A CA 1
ATOM 615 C C . VAL A 1 80 ? -1.447 4.060 11.039 1.00 83.44 80 VAL A C 1
ATOM 617 O O . VAL A 1 80 ? -0.764 4.448 10.090 1.00 83.44 80 VAL A O 1
ATOM 620 N N . ALA A 1 81 ? -1.794 2.779 11.186 1.00 82.62 81 ALA A N 1
ATOM 621 C CA . ALA A 1 81 ? -1.399 1.750 10.231 1.00 82.62 81 ALA A CA 1
ATOM 622 C C . ALA A 1 81 ? -1.975 2.027 8.833 1.00 82.62 81 ALA A C 1
ATOM 624 O O . ALA A 1 81 ? -1.238 1.963 7.857 1.00 82.62 81 ALA A O 1
ATOM 625 N N . SER A 1 82 ? -3.250 2.403 8.727 1.00 82.75 82 SER A N 1
ATOM 626 C CA . SER A 1 82 ? -3.909 2.784 7.470 1.00 82.75 82 SER A CA 1
ATOM 627 C C . SER A 1 82 ? -3.216 3.973 6.793 1.00 82.75 82 SER A C 1
ATOM 629 O O . SER A 1 82 ? -2.962 3.966 5.585 1.00 82.75 82 SER A O 1
ATOM 631 N N . SER A 1 83 ? -2.820 4.972 7.585 1.00 80.38 83 SER A N 1
ATOM 632 C CA . SER A 1 83 ? -2.073 6.136 7.100 1.00 80.38 83 SER A CA 1
ATOM 633 C C . SER A 1 83 ? -0.692 5.738 6.570 1.00 80.38 83 SER A C 1
ATOM 635 O O . SER A 1 83 ? -0.305 6.153 5.476 1.00 80.38 83 SER A O 1
ATOM 637 N N . ALA A 1 84 ? 0.029 4.881 7.299 1.00 78.69 84 ALA A N 1
ATOM 638 C CA . ALA A 1 84 ? 1.320 4.352 6.867 1.00 78.69 84 ALA A CA 1
ATOM 639 C C . ALA A 1 84 ? 1.196 3.529 5.575 1.00 78.69 84 ALA A C 1
ATOM 641 O O . ALA A 1 84 ? 1.989 3.726 4.651 1.00 78.69 84 ALA A O 1
ATOM 642 N N . LEU A 1 85 ? 0.170 2.672 5.480 1.00 82.44 85 LEU A N 1
ATOM 643 C CA . LEU A 1 85 ? -0.142 1.905 4.273 1.00 82.44 85 LEU A CA 1
ATOM 644 C C . LEU A 1 85 ? -0.353 2.835 3.070 1.00 82.44 85 LEU A C 1
ATOM 646 O O . LEU A 1 85 ? 0.259 2.647 2.020 1.00 82.44 85 LEU A O 1
ATOM 650 N N . THR A 1 86 ? -1.148 3.889 3.256 1.00 82.12 86 THR A N 1
ATOM 651 C CA . THR A 1 86 ? -1.468 4.874 2.214 1.00 82.12 86 THR A CA 1
ATOM 652 C C . THR A 1 86 ? -0.227 5.615 1.713 1.00 82.12 86 THR A C 1
ATOM 654 O O . THR A 1 86 ? 0.006 5.684 0.505 1.00 82.12 86 THR A O 1
ATOM 657 N N . VAL A 1 87 ? 0.591 6.159 2.622 1.00 78.00 87 VAL A N 1
ATOM 658 C CA . VAL A 1 87 ? 1.796 6.931 2.263 1.00 78.00 87 VAL A CA 1
ATOM 659 C C . VAL A 1 87 ? 2.801 6.059 1.519 1.00 78.00 87 VAL A C 1
ATOM 661 O O . VAL A 1 87 ? 3.367 6.471 0.505 1.00 78.00 87 VAL A O 1
ATOM 664 N N . PHE A 1 88 ? 3.005 4.837 1.998 1.00 77.19 88 PHE A N 1
ATOM 665 C CA . PHE A 1 88 ? 3.966 3.926 1.403 1.00 77.19 88 PHE A CA 1
ATOM 666 C C . PHE A 1 88 ? 3.505 3.438 0.023 1.00 77.19 88 PHE A C 1
ATOM 668 O O . PHE A 1 88 ? 4.307 3.405 -0.911 1.00 77.19 88 PHE A O 1
ATOM 675 N N . HIS A 1 89 ? 2.210 3.150 -0.147 1.00 76.31 89 HIS A N 1
ATOM 676 C CA . HIS A 1 89 ? 1.640 2.794 -1.447 1.00 76.31 89 HIS A CA 1
ATOM 677 C C . HIS A 1 89 ? 1.742 3.959 -2.449 1.00 76.31 89 HIS A C 1
ATOM 679 O O . HIS A 1 89 ? 2.150 3.757 -3.594 1.00 76.31 89 HIS A O 1
ATOM 685 N N . ALA A 1 90 ? 1.469 5.196 -2.016 1.00 75.94 90 ALA A N 1
ATOM 686 C CA . ALA A 1 90 ? 1.641 6.392 -2.844 1.00 75.94 90 ALA A CA 1
ATOM 687 C C . ALA A 1 90 ? 3.103 6.591 -3.282 1.00 75.94 90 ALA A C 1
ATOM 689 O O . ALA A 1 90 ? 3.367 6.871 -4.455 1.00 75.94 90 ALA A O 1
ATOM 690 N N . GLY A 1 91 ? 4.057 6.391 -2.366 1.00 72.75 91 GLY A N 1
ATOM 691 C CA . GLY A 1 91 ? 5.488 6.425 -2.668 1.00 72.75 91 GLY A CA 1
ATOM 692 C C . GLY A 1 91 ? 5.889 5.350 -3.678 1.00 72.75 91 GLY A C 1
ATOM 693 O O . GLY A 1 91 ? 6.491 5.662 -4.705 1.00 72.75 91 GLY A O 1
ATOM 694 N N . ALA A 1 92 ? 5.496 4.096 -3.446 1.00 68.69 92 ALA A N 1
ATOM 695 C CA . ALA A 1 92 ? 5.786 2.984 -4.351 1.00 68.69 92 ALA A CA 1
ATOM 696 C C . ALA A 1 92 ? 5.194 3.204 -5.758 1.00 68.69 92 ALA A C 1
ATOM 698 O O . ALA A 1 92 ? 5.876 2.976 -6.764 1.00 68.69 92 ALA A O 1
ATOM 699 N N . ALA A 1 93 ? 3.963 3.716 -5.846 1.00 70.69 93 ALA A N 1
ATOM 700 C CA . ALA A 1 93 ? 3.320 4.077 -7.108 1.00 70.69 93 ALA A CA 1
ATOM 701 C C . ALA A 1 93 ? 4.053 5.219 -7.832 1.00 70.69 93 ALA A C 1
ATOM 703 O O . ALA A 1 93 ? 4.267 5.135 -9.043 1.00 70.69 93 ALA A O 1
ATOM 704 N N . ALA A 1 94 ? 4.490 6.255 -7.109 1.00 68.88 94 ALA A N 1
ATOM 705 C CA . ALA A 1 94 ? 5.236 7.372 -7.684 1.00 68.88 94 ALA A CA 1
ATOM 706 C C . ALA A 1 94 ? 6.577 6.925 -8.287 1.00 68.88 94 ALA A C 1
ATOM 708 O O . ALA A 1 94 ? 6.896 7.318 -9.411 1.00 68.88 94 ALA A O 1
ATOM 709 N N . VAL A 1 95 ? 7.331 6.064 -7.592 1.00 66.81 95 VAL A N 1
ATOM 710 C CA . VAL A 1 95 ? 8.610 5.546 -8.110 1.00 66.81 95 VAL A CA 1
ATOM 711 C C . VAL A 1 95 ? 8.381 4.639 -9.325 1.00 66.81 95 VAL A C 1
ATOM 713 O O . VAL A 1 95 ? 9.108 4.746 -10.311 1.00 66.81 95 VAL A O 1
ATOM 716 N N . MET A 1 96 ? 7.343 3.794 -9.313 1.00 64.81 96 MET A N 1
ATOM 717 C CA . MET A 1 96 ? 6.979 2.969 -10.474 1.00 64.81 96 MET A CA 1
ATOM 718 C C . MET A 1 96 ? 6.594 3.794 -11.699 1.00 64.81 96 MET A C 1
ATOM 720 O O . MET A 1 96 ? 7.032 3.495 -12.806 1.00 64.81 96 MET A O 1
ATOM 724 N N . MET A 1 97 ? 5.771 4.820 -11.509 1.00 65.19 97 MET A N 1
ATOM 725 C CA . MET A 1 97 ? 5.327 5.700 -12.587 1.00 65.19 97 MET A CA 1
ATOM 726 C C . MET A 1 97 ? 6.481 6.534 -13.138 1.00 65.19 97 MET A C 1
ATOM 728 O O . MET A 1 97 ? 6.598 6.669 -14.352 1.00 65.19 97 MET A O 1
ATOM 732 N N . HIS A 1 98 ? 7.378 7.012 -12.271 1.00 64.75 98 HIS A N 1
ATOM 733 C CA . HIS A 1 98 ? 8.618 7.657 -12.695 1.00 64.75 98 HIS A CA 1
ATOM 734 C C . HIS A 1 98 ? 9.484 6.710 -13.541 1.00 64.75 98 HIS A C 1
ATOM 736 O O . HIS A 1 98 ? 9.925 7.088 -14.624 1.00 64.75 98 HIS A O 1
ATOM 742 N N . ALA A 1 99 ? 9.654 5.457 -13.102 1.00 61.97 99 ALA A N 1
ATOM 743 C CA . ALA A 1 99 ? 10.363 4.429 -13.866 1.00 61.97 99 ALA A CA 1
ATOM 744 C C . ALA A 1 99 ? 9.672 4.085 -15.204 1.00 61.97 99 ALA A C 1
ATOM 746 O O . ALA A 1 99 ? 10.338 3.668 -16.147 1.00 61.97 99 ALA A O 1
ATOM 747 N N . ALA A 1 100 ? 8.355 4.292 -15.305 1.00 58.94 100 ALA A N 1
ATOM 748 C CA . ALA A 1 100 ? 7.560 4.141 -16.525 1.00 58.94 100 ALA A CA 1
ATOM 749 C C . ALA A 1 100 ? 7.425 5.446 -17.344 1.00 58.94 100 ALA A C 1
ATOM 751 O O . ALA A 1 100 ? 6.570 5.527 -18.225 1.00 58.94 100 ALA A O 1
ATOM 752 N N . ALA A 1 101 ? 8.237 6.472 -17.053 1.00 60.81 101 ALA A N 1
ATOM 753 C CA . ALA A 1 101 ? 8.224 7.789 -17.703 1.00 60.81 101 ALA A CA 1
ATOM 754 C C . ALA A 1 101 ? 6.884 8.558 -17.622 1.00 60.81 101 ALA A C 1
ATOM 756 O O . ALA A 1 101 ? 6.652 9.514 -18.366 1.00 60.81 101 ALA A O 1
ATOM 757 N N . PHE A 1 102 ? 6.006 8.191 -16.689 1.00 61.09 102 PHE A N 1
ATOM 758 C CA . PHE A 1 102 ? 4.774 8.919 -16.407 1.00 61.09 102 PHE A CA 1
ATOM 759 C C . PHE A 1 102 ? 5.072 10.163 -15.558 1.00 61.09 102 PHE A C 1
ATOM 761 O O . PHE A 1 102 ? 5.852 10.113 -14.603 1.00 61.09 102 PHE A O 1
ATOM 768 N N . LYS A 1 103 ? 4.431 11.301 -15.864 1.00 57.44 103 LYS A N 1
ATOM 769 C CA . LYS A 1 103 ? 4.619 12.535 -15.084 1.00 57.44 103 LYS A CA 1
ATOM 770 C C . LYS A 1 103 ? 4.011 12.367 -13.687 1.00 57.44 103 LYS A C 1
ATOM 772 O O . LYS A 1 103 ? 2.792 12.339 -13.534 1.00 57.44 103 LYS A O 1
ATOM 777 N N . THR A 1 104 ? 4.863 12.319 -12.664 1.00 52.88 104 THR A N 1
ATOM 778 C CA . THR A 1 104 ? 4.528 12.173 -11.231 1.00 52.88 104 THR A CA 1
ATOM 779 C C . THR A 1 104 ? 3.485 13.175 -10.719 1.00 52.88 104 THR A C 1
ATOM 781 O O . THR A 1 104 ? 2.733 12.858 -9.800 1.00 52.88 104 THR A O 1
ATOM 784 N N . VAL A 1 105 ? 3.357 14.343 -11.358 1.00 50.97 105 VAL A N 1
ATOM 785 C CA . VAL A 1 105 ? 2.300 15.341 -11.099 1.00 50.97 105 VAL A CA 1
ATOM 786 C C . VAL A 1 105 ? 0.883 14.763 -11.205 1.00 50.97 105 VAL A C 1
ATOM 788 O O . VAL A 1 105 ? 0.026 15.137 -10.410 1.00 50.97 105 VAL A O 1
ATOM 791 N N . ALA A 1 106 ? 0.623 13.821 -12.118 1.00 56.38 106 ALA A N 1
ATOM 792 C CA . ALA A 1 106 ? -0.717 13.251 -12.301 1.00 56.38 106 ALA A CA 1
ATOM 793 C C . ALA A 1 106 ? -1.214 12.470 -11.066 1.00 56.38 106 ALA A C 1
ATOM 795 O O . ALA A 1 106 ? -2.409 12.447 -10.787 1.00 56.38 106 ALA A O 1
ATOM 796 N N . LEU A 1 107 ? -0.293 11.882 -10.293 1.00 51.75 107 LEU A N 1
ATOM 797 C CA . LEU A 1 107 ? -0.580 11.174 -9.039 1.00 51.75 107 LEU A CA 1
ATOM 798 C C . LEU A 1 107 ? -0.773 12.118 -7.853 1.00 51.75 107 LEU A C 1
ATOM 800 O O . LEU A 1 107 ? -1.468 11.774 -6.903 1.00 51.75 107 LEU A O 1
ATOM 804 N N . HIS A 1 108 ? -0.162 13.302 -7.893 1.00 51.28 108 HIS A N 1
ATOM 805 C CA . HIS A 1 108 ? -0.261 14.270 -6.807 1.00 51.28 108 HIS A CA 1
ATOM 806 C C . HIS A 1 108 ? -1.650 14.916 -6.742 1.00 51.28 108 HIS A C 1
ATOM 808 O O . HIS A 1 108 ? -2.130 15.224 -5.656 1.00 51.28 108 HIS A O 1
ATOM 814 N N . VAL A 1 109 ? -2.324 15.073 -7.887 1.00 58.12 109 VAL A N 1
ATOM 815 C CA . VAL A 1 109 ? -3.611 15.780 -7.983 1.00 58.12 109 VAL A CA 1
ATOM 816 C C . VAL A 1 109 ? -4.713 15.143 -7.118 1.00 58.12 109 VAL A C 1
ATOM 818 O O . VAL A 1 109 ? -5.300 15.874 -6.324 1.00 58.12 109 VAL A O 1
ATOM 821 N N . PRO A 1 110 ? -4.986 13.822 -7.160 1.00 65.38 110 PRO A N 1
ATOM 822 C CA . PRO A 1 110 ? -6.010 13.222 -6.299 1.00 65.38 110 PRO A CA 1
ATOM 823 C C . PRO A 1 110 ? -5.715 13.370 -4.799 1.00 65.38 110 PRO A C 1
ATOM 825 O O . PRO A 1 110 ? -6.622 13.672 -4.023 1.00 65.38 110 PRO A O 1
ATOM 828 N N . PHE A 1 111 ? -4.449 13.218 -4.390 1.00 56.28 111 PHE A N 1
ATOM 829 C CA . PHE A 1 111 ? -4.031 13.401 -2.996 1.00 56.28 111 PHE A CA 1
ATOM 830 C C . PHE A 1 111 ? -4.142 14.863 -2.550 1.00 56.28 111 PHE A C 1
ATOM 832 O O . PHE A 1 111 ? -4.665 15.131 -1.471 1.00 56.28 111 PHE A O 1
ATOM 839 N N . ALA A 1 112 ? -3.718 15.811 -3.388 1.00 58.59 112 ALA A N 1
ATOM 840 C CA . ALA A 1 112 ? -3.839 17.241 -3.121 1.00 58.59 112 ALA A CA 1
ATOM 841 C C . ALA A 1 112 ? -5.310 17.677 -3.017 1.00 58.59 112 ALA A C 1
ATOM 843 O O . ALA A 1 112 ? -5.666 18.427 -2.111 1.00 58.59 112 ALA A O 1
ATOM 844 N N . VAL A 1 113 ? -6.181 17.153 -3.886 1.00 70.94 113 VAL A N 1
ATOM 845 C CA . VAL A 1 113 ? -7.633 17.390 -3.831 1.00 70.94 113 VAL A CA 1
ATOM 846 C C . VAL A 1 113 ? -8.233 16.809 -2.550 1.00 70.94 113 VAL A C 1
ATOM 848 O O . VAL A 1 113 ? -9.007 17.489 -1.875 1.00 70.94 113 VAL A O 1
ATOM 851 N N . GLY A 1 114 ? -7.863 15.579 -2.183 1.00 67.56 114 GLY A N 1
ATOM 852 C CA . GLY A 1 114 ? -8.312 14.946 -0.942 1.00 67.56 114 GLY A CA 1
ATOM 853 C C . GLY A 1 114 ? -7.889 15.733 0.300 1.00 67.56 114 GLY A C 1
ATOM 854 O O . GLY A 1 114 ? -8.717 16.003 1.171 1.00 67.56 114 GLY A O 1
ATOM 855 N N . PHE A 1 115 ? -6.628 16.169 0.348 1.00 59.62 115 PHE A N 1
ATOM 856 C CA . PHE A 1 115 ? -6.097 16.978 1.443 1.00 59.62 115 PHE A CA 1
ATOM 857 C C . PHE A 1 115 ? -6.774 18.350 1.527 1.00 59.62 115 PHE A C 1
ATOM 859 O O . PHE A 1 115 ? -7.224 18.742 2.601 1.00 59.62 115 PHE A O 1
ATOM 866 N N . ALA A 1 116 ? -6.922 19.053 0.400 1.00 66.62 116 ALA A N 1
ATOM 867 C CA . ALA A 1 116 ? -7.612 20.339 0.348 1.00 66.62 116 ALA A CA 1
ATOM 868 C C . ALA A 1 116 ? -9.072 20.217 0.809 1.00 66.62 116 ALA A C 1
ATOM 870 O O . ALA A 1 116 ? -9.551 21.046 1.583 1.00 66.62 116 ALA A O 1
ATOM 871 N N . ARG A 1 117 ? -9.766 19.146 0.403 1.00 74.69 117 ARG A N 1
ATOM 872 C CA . ARG A 1 117 ? -11.131 18.857 0.855 1.00 74.69 117 ARG A CA 1
ATOM 873 C C . ARG A 1 117 ? -11.193 18.602 2.358 1.00 74.69 117 ARG A C 1
ATOM 875 O O . ARG A 1 117 ? -12.070 19.153 3.017 1.00 74.69 117 ARG A O 1
ATOM 882 N N . HIS A 1 118 ? -10.291 17.783 2.895 1.00 59.75 118 HIS A N 1
ATOM 883 C CA . HIS A 1 118 ? -10.246 17.507 4.330 1.00 59.75 118 HIS A CA 1
ATOM 884 C C . HIS A 1 118 ? -9.963 18.784 5.132 1.00 59.75 118 HIS A C 1
ATOM 886 O O . HIS A 1 118 ? -10.696 19.092 6.066 1.00 59.75 118 HIS A O 1
ATOM 892 N N . ALA A 1 119 ? -8.964 19.570 4.724 1.00 61.22 119 ALA A N 1
ATOM 893 C CA . ALA A 1 119 ? -8.639 20.846 5.356 1.00 61.22 119 ALA A CA 1
ATOM 894 C C . ALA A 1 119 ? -9.834 21.814 5.331 1.00 61.22 119 ALA A C 1
ATOM 896 O O . ALA A 1 119 ? -10.167 22.407 6.356 1.00 61.22 119 ALA A O 1
ATOM 897 N N . TRP A 1 120 ? -10.532 21.909 4.194 1.00 72.94 120 TRP A N 1
ATOM 898 C CA . TRP A 1 120 ? -11.740 22.721 4.060 1.00 72.94 120 TRP A CA 1
ATOM 899 C C . TRP A 1 120 ? -12.839 22.280 5.030 1.00 72.94 120 TRP A C 1
ATOM 901 O O . TRP A 1 120 ? -13.417 23.103 5.737 1.00 72.94 120 TRP A O 1
ATOM 911 N N . GLN A 1 121 ? -13.115 20.978 5.099 1.00 70.94 121 GLN A N 1
ATOM 912 C CA . GLN A 1 121 ? -14.124 20.422 6.001 1.00 70.94 121 GLN A CA 1
ATOM 913 C C . GLN A 1 121 ? -13.767 20.664 7.471 1.00 70.94 121 GLN A C 1
ATOM 915 O O . GLN A 1 121 ? -14.634 21.055 8.249 1.00 70.94 121 GLN A O 1
ATOM 920 N N . SER A 1 122 ? -12.499 20.502 7.844 1.00 62.25 122 SER A N 1
ATOM 921 C CA . SER A 1 122 ? -12.018 20.733 9.209 1.00 62.25 122 SER A CA 1
ATOM 922 C C . SER A 1 122 ? -12.081 22.209 9.620 1.00 62.25 122 SER A C 1
ATOM 924 O O . SER A 1 122 ? -12.314 22.499 10.788 1.00 62.25 122 SER A O 1
ATOM 926 N N . GLN A 1 123 ? -11.938 23.144 8.677 1.00 67.19 123 GLN A N 1
ATOM 927 C CA . GLN A 1 123 ? -12.077 24.586 8.931 1.00 67.19 123 GLN A CA 1
ATOM 928 C C . GLN A 1 123 ? -13.536 2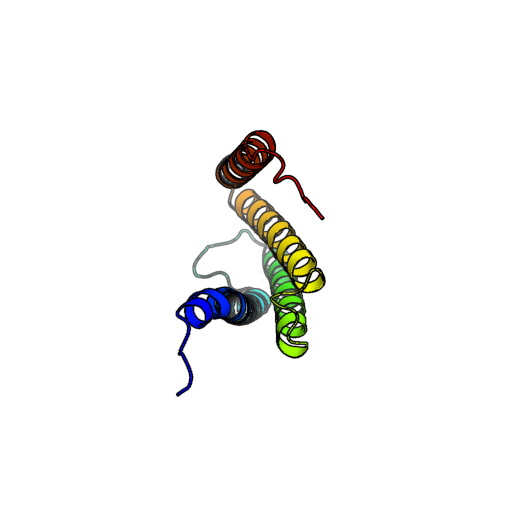5.062 9.007 1.00 67.19 123 GLN A C 1
ATOM 930 O O . GLN A 1 123 ? -13.819 26.050 9.677 1.00 67.19 123 GLN A O 1
ATOM 935 N N . HIS A 1 124 ? -14.462 24.369 8.336 1.00 64.50 124 HIS A N 1
ATOM 936 C CA . HIS A 1 124 ? -15.881 24.748 8.260 1.00 64.50 124 HIS A CA 1
ATOM 937 C C . HIS A 1 124 ? -16.799 23.870 9.118 1.00 64.50 124 HIS A C 1
ATOM 939 O O . HIS A 1 124 ? -18.015 24.055 9.104 1.00 64.50 124 HIS A O 1
ATOM 945 N N . THR A 1 125 ? -16.247 22.913 9.865 1.00 52.88 125 THR A N 1
ATOM 946 C CA . THR A 1 125 ? -17.006 22.182 10.879 1.00 52.88 125 THR A CA 1
ATOM 947 C C . THR A 1 125 ? -17.053 23.056 12.132 1.00 52.88 125 THR A C 1
ATOM 949 O O . THR A 1 125 ? -16.014 23.238 12.767 1.00 52.88 125 THR A O 1
ATOM 952 N N . PRO A 1 126 ? -18.214 23.628 12.506 1.00 52.00 126 PRO A N 1
ATOM 953 C CA . PRO A 1 126 ? -18.318 24.392 13.740 1.00 52.00 126 PRO A CA 1
ATOM 954 C C . PRO A 1 126 ? -17.937 23.481 14.904 1.00 52.00 126 PRO A C 1
ATOM 956 O O . PRO A 1 126 ? -18.373 22.326 14.952 1.00 52.00 126 PRO A O 1
ATOM 959 N N . ALA A 1 127 ? -17.113 23.990 15.824 1.00 55.41 127 ALA A N 1
ATOM 960 C CA . ALA A 1 127 ? -16.773 23.287 17.050 1.00 55.41 127 ALA A CA 1
ATOM 961 C C . ALA A 1 127 ? -18.081 22.837 17.709 1.00 55.41 127 ALA A C 1
ATOM 963 O O . ALA A 1 127 ? -18.856 23.661 18.195 1.00 55.41 127 ALA A O 1
ATOM 964 N N . ARG A 1 128 ? -18.371 21.530 17.668 1.00 53.94 128 ARG A N 1
ATOM 965 C CA . ARG A 1 128 ? -19.472 20.967 18.445 1.00 53.94 128 ARG A CA 1
ATOM 966 C C . ARG A 1 128 ? -19.122 21.296 19.884 1.00 53.94 128 ARG A C 1
ATOM 968 O O . ARG A 1 128 ? -18.130 20.778 20.392 1.00 53.94 128 ARG A O 1
ATOM 975 N N . SER A 1 129 ? -19.886 22.197 20.498 1.00 49.00 129 SER A N 1
ATOM 976 C CA . SER A 1 129 ? -19.757 22.482 21.916 1.00 49.00 129 SER A CA 1
ATOM 977 C C . SER A 1 129 ? -19.914 21.148 22.631 1.00 49.00 129 SER A C 1
ATOM 979 O O . SER A 1 129 ? -21.003 20.570 22.650 1.00 49.00 129 SER A O 1
ATOM 981 N N . LEU A 1 130 ? -18.812 20.635 23.163 1.00 49.75 130 LEU A N 1
ATOM 982 C CA . LEU A 1 130 ? -18.836 19.638 24.213 1.00 49.75 130 LEU A CA 1
ATOM 983 C C . LEU A 1 130 ? -19.412 20.360 25.433 1.00 49.75 130 LEU A C 1
ATOM 985 O O . LEU A 1 130 ? -18.679 20.900 26.256 1.00 49.75 130 LEU A O 1
ATOM 989 N N . ALA A 1 131 ? -20.739 20.489 25.459 1.00 48.22 131 ALA A N 1
ATOM 990 C CA . ALA A 1 131 ? -21.448 20.792 26.683 1.00 48.22 131 ALA A CA 1
ATOM 991 C C . ALA A 1 131 ? -21.333 19.547 27.584 1.00 48.22 131 ALA A C 1
ATOM 993 O O . ALA A 1 131 ? -21.421 18.434 27.053 1.00 48.22 131 ALA A O 1
ATOM 994 N N . PRO A 1 132 ? -21.053 19.737 28.883 1.00 54.53 132 PRO A N 1
ATOM 995 C CA . PRO A 1 132 ? -20.833 18.655 29.841 1.00 54.53 132 PRO A CA 1
ATOM 996 C C . PRO A 1 132 ? -22.052 17.744 30.018 1.00 54.53 132 PRO A C 1
ATOM 998 O O . PRO A 1 132 ? -23.194 18.227 29.836 1.00 54.53 132 PRO A O 1
#

Sequence (132 aa):
MRVYRESDKAVDWVYALYVVHTVFETVLGLMKMRGTYAGVTMALGAEKFARHHGVALLALAALGGEVLRRKLCHTTTGEVASSALTVFHAGAAAVMMHAAAFKTVALHVPFAVGFARHAWQSQHTPARSLAP

Nearest PDB structures (foldseek):
  9auc-assembly1_R  TM=5.380E-01  e=4.911E+00  Homo sapiens
  7ra3-assembly1_R  TM=4.473E-01  e=2.382E+00  Homo sapiens
  7oqz-assembly1_A  TM=4.638E-01  e=3.326E+00  Homo sapiens
  4wpc-assembly1_A  TM=3.283E-01  e=5.192E+00  Saccharomyces cerevisiae S288C

Secondary structure (DSSP, 8-state):
-----THHHHHHHHHHHHHHHHHHHHHHHHHHHTT--SS--PPTTTHHHHHHHHHHHHHHHHHHHHHHHTT-TTSHHHHHHHHHHHHHHHHHHHHHHHHTT--THHHHHHHHHHHHHHHHHHHHS-------

Solvent-accessible surface area (backbone atoms only — not comparable to full-atom values): 7443 Å² total; per-residue (Å²): 136,83,81,85,59,79,65,61,69,69,61,50,52,57,53,5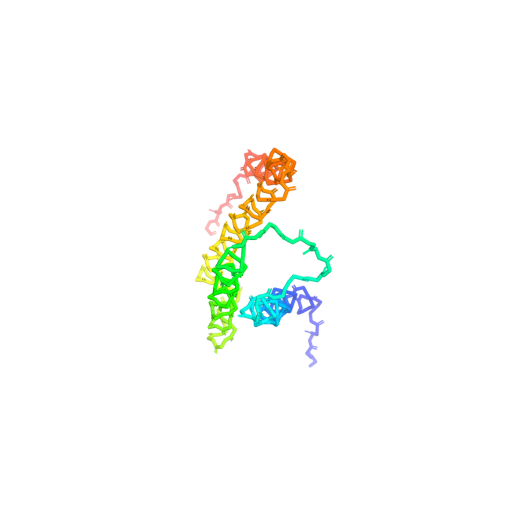0,48,40,53,52,48,22,53,51,27,38,54,52,9,57,44,15,56,72,50,50,61,96,84,62,88,68,66,92,78,44,45,61,57,37,27,51,52,9,53,52,29,36,52,47,15,50,53,37,44,50,30,59,76,68,68,27,67,89,38,72,69,22,52,53,48,53,50,51,47,51,53,51,50,52,49,54,51,42,55,50,35,48,76,67,73,43,68,57,66,72,67,46,48,64,55,51,52,51,50,52,51,51,52,50,50,65,72,68,52,74,80,75,77,83,71,133

pLDDT: mean 71.29, std 15.03, range [37.75, 94.56]

Mean predicted aligned error: 12.38 Å

Foldseek 3Di:
DDPPDPVVVVVCVLVVVLVVLLVVLLVQLVCLCVLDDPPDDADPPCSVVSNVLSVLSNVLSVLSVVCNVVVVSPPPSVVVSVVVSVVSVLVSVLVVCVSVVHDSVVSVVVVVVVVVVVVVCVVPDPPPPPDD